Protein AF-A0A661GV17-F1 (afdb_monomer)

Solvent-accessible surface area (backbone atoms only — not comparable to full-atom values): 3269 Å² total; per-residue (Å²): 142,78,92,47,71,35,38,66,69,53,47,29,68,73,69,70,44,53,74,66,53,52,52,50,33,37,74,71,65,79,37,72,76,75,40,76,74,85,49,103,84,40,52,28,34,53,44,74,68,72,61,124

Foldseek 3Di:
DDQDWAWPVRLCVLVVDDPVVQVVCVVVVNADDWDDDPDPPTTTDGPVRSPD

Sequence (52 aa):
MTCKILRLNEVKTMTGLSRSTIYSEMAKGNFPKQLQLTGARSVGWYESAIIQ

Radius of gyration: 10.54 Å; Cα contacts (8 Å, |Δi|>4): 56; chains: 1; bounding box: 22×26×25 Å

Structure (mmCIF, N/CA/C/O backbone):
data_AF-A0A661GV17-F1
#
_entry.id   AF-A0A661GV17-F1
#
loop_
_atom_site.group_PDB
_atom_site.id
_atom_site.type_symbol
_atom_site.label_atom_id
_atom_site.label_alt_id
_atom_site.label_comp_id
_atom_site.label_asym_id
_atom_site.label_entity_id
_atom_site.label_seq_id
_atom_site.pdbx_PDB_ins_code
_atom_site.Cartn_x
_atom_site.Cartn_y
_atom_site.Cartn_z
_atom_site.occupancy
_atom_site.B_iso_or_equiv
_atom_site.auth_seq_id
_atom_site.auth_comp_id
_atom_site.auth_asym_id
_atom_site.auth_atom_id
_atom_site.pdbx_PDB_model_num
ATOM 1 N N . MET A 1 1 ? -14.339 14.162 0.521 1.00 43.75 1 MET A N 1
ATOM 2 C CA . MET A 1 1 ? -14.277 12.938 -0.305 1.00 43.75 1 MET A CA 1
ATOM 3 C C . MET A 1 1 ? -13.259 13.164 -1.407 1.00 43.75 1 MET A C 1
ATOM 5 O O . MET A 1 1 ? -13.595 13.698 -2.454 1.00 43.75 1 MET A O 1
ATOM 9 N N . THR A 1 2 ? -11.996 12.866 -1.133 1.00 52.00 2 THR A N 1
ATOM 10 C CA . THR A 1 2 ? -10.879 13.101 -2.055 1.00 52.00 2 THR A CA 1
ATOM 11 C C . THR A 1 2 ? -10.302 11.747 -2.418 1.00 52.00 2 THR A C 1
ATOM 13 O O . THR A 1 2 ? -9.668 11.106 -1.590 1.00 52.00 2 THR A O 1
ATOM 16 N N . CYS A 1 3 ? -10.551 11.284 -3.643 1.00 69.12 3 CYS A N 1
ATOM 17 C CA . CYS A 1 3 ? -9.951 10.060 -4.167 1.00 69.12 3 CYS A CA 1
ATOM 18 C C . CYS A 1 3 ? -8.484 10.334 -4.509 1.00 69.12 3 CYS A C 1
ATOM 20 O O . CYS A 1 3 ? -8.129 10.535 -5.671 1.00 69.12 3 CYS A O 1
ATOM 22 N N . LYS A 1 4 ? -7.633 10.405 -3.481 1.00 84.81 4 LYS A N 1
ATOM 23 C CA . LYS A 1 4 ? -6.194 10.559 -3.660 1.00 84.81 4 LYS A CA 1
ATOM 24 C C . LYS A 1 4 ? -5.605 9.229 -4.115 1.00 84.81 4 LYS A C 1
ATOM 26 O O . LYS A 1 4 ? -5.970 8.164 -3.616 1.00 84.81 4 LYS A O 1
ATOM 31 N N . ILE A 1 5 ? -4.706 9.300 -5.089 1.00 87.50 5 ILE A N 1
ATOM 32 C CA . ILE A 1 5 ? -3.983 8.134 -5.586 1.00 87.50 5 ILE A CA 1
ATOM 33 C C . ILE A 1 5 ? -2.592 8.157 -4.965 1.00 87.50 5 ILE A C 1
ATOM 35 O O . ILE A 1 5 ? -1.828 9.094 -5.190 1.00 87.50 5 ILE A O 1
ATOM 39 N N . LEU A 1 6 ? -2.278 7.123 -4.194 1.00 88.50 6 LEU A N 1
ATOM 40 C CA . LEU A 1 6 ? -0.989 6.914 -3.553 1.00 88.50 6 LEU A CA 1
ATOM 41 C C . LEU A 1 6 ? -0.052 6.171 -4.500 1.00 88.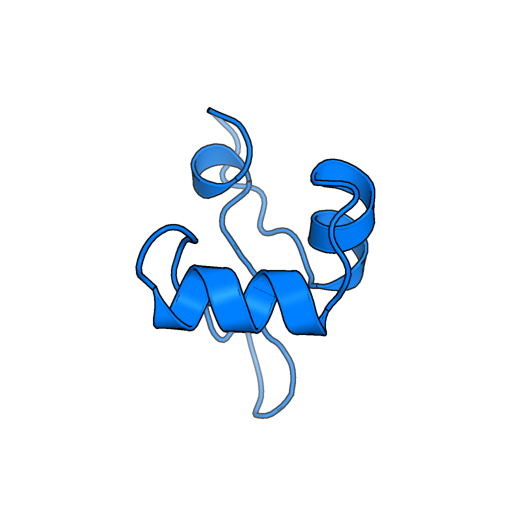50 6 LEU A C 1
ATOM 43 O O . LEU A 1 6 ? -0.421 5.152 -5.086 1.00 88.50 6 LEU A O 1
ATOM 47 N N . ARG A 1 7 ? 1.189 6.638 -4.636 1.00 89.38 7 ARG A N 1
ATOM 48 C CA . ARG A 1 7 ? 2.244 5.888 -5.339 1.00 89.38 7 ARG A CA 1
ATOM 49 C C . ARG A 1 7 ? 2.872 4.834 -4.432 1.00 89.38 7 ARG A C 1
ATOM 51 O O . ARG A 1 7 ? 2.710 4.868 -3.220 1.00 89.38 7 ARG A O 1
ATOM 58 N N . LEU A 1 8 ? 3.683 3.941 -5.004 1.00 87.69 8 LEU A N 1
ATOM 59 C CA . LEU A 1 8 ? 4.346 2.862 -4.255 1.00 87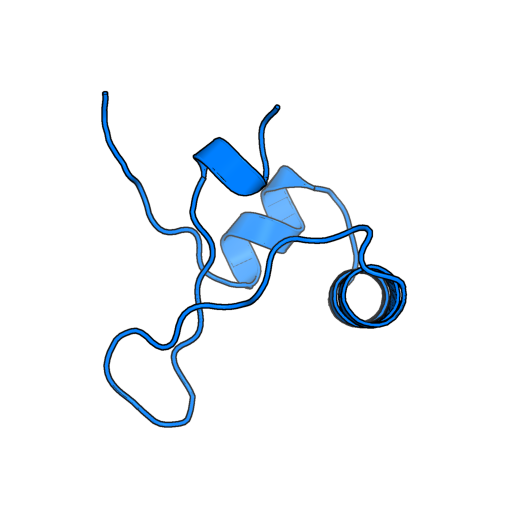.69 8 LEU A CA 1
ATOM 60 C C . LEU A 1 8 ? 5.113 3.361 -3.019 1.00 87.69 8 LEU A C 1
ATOM 62 O O . LEU A 1 8 ? 5.050 2.731 -1.971 1.00 87.69 8 LEU A O 1
ATOM 66 N N . ASN A 1 9 ? 5.825 4.488 -3.129 1.00 88.31 9 ASN A N 1
ATOM 67 C CA . ASN A 1 9 ? 6.546 5.061 -1.990 1.00 88.31 9 ASN A CA 1
ATOM 68 C C . ASN A 1 9 ? 5.595 5.515 -0.877 1.00 88.31 9 ASN A C 1
ATOM 70 O O . ASN A 1 9 ? 5.860 5.230 0.283 1.00 88.31 9 ASN A O 1
ATOM 74 N N . GLU A 1 10 ? 4.480 6.162 -1.222 1.00 90.12 10 GLU A N 1
ATOM 75 C CA . GLU A 1 10 ? 3.471 6.578 -0.242 1.00 90.12 10 GLU A CA 1
ATOM 76 C C . GLU A 1 10 ? 2.802 5.36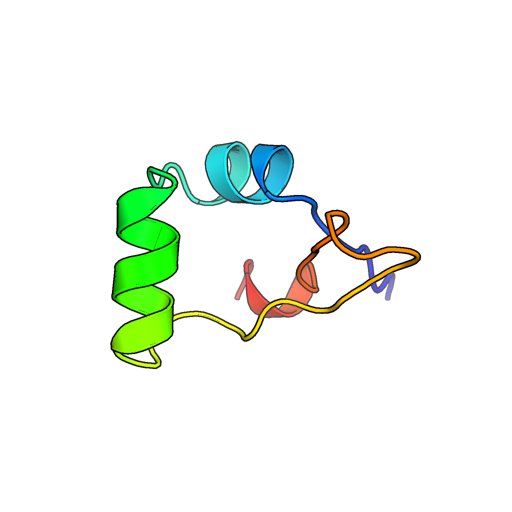5 0.399 1.00 90.12 10 GLU A C 1
ATOM 78 O O . GLU A 1 10 ? 2.678 5.310 1.614 1.00 90.12 10 GLU A O 1
ATOM 83 N N . VAL A 1 11 ? 2.452 4.352 -0.396 1.00 88.88 11 VAL A N 1
ATOM 84 C CA . VAL A 1 11 ? 1.874 3.101 0.106 1.00 88.88 11 VAL A CA 1
ATOM 85 C C . VAL A 1 11 ? 2.825 2.400 1.074 1.00 88.88 11 VAL A C 1
ATOM 87 O O . VAL A 1 11 ? 2.386 1.962 2.133 1.00 88.88 11 VAL A O 1
ATOM 90 N N . LYS A 1 12 ? 4.127 2.331 0.769 1.00 90.94 12 LYS A N 1
ATOM 91 C CA . LYS A 1 12 ? 5.132 1.782 1.693 1.00 90.94 12 LYS A CA 1
ATOM 92 C C . LYS A 1 12 ? 5.191 2.563 3.006 1.00 90.94 12 LYS A C 1
ATOM 94 O O . LYS A 1 12 ? 5.250 1.948 4.062 1.00 90.94 12 LYS A O 1
ATOM 99 N N . THR A 1 13 ? 5.179 3.893 2.945 1.00 89.81 13 THR A N 1
ATOM 100 C CA . THR A 1 13 ? 5.211 4.739 4.146 1.00 89.81 13 THR A CA 1
ATOM 101 C C . THR A 1 13 ? 3.930 4.601 4.969 1.00 89.81 13 THR A C 1
ATOM 103 O O . THR A 1 13 ? 4.006 4.516 6.187 1.00 89.81 13 THR A O 1
ATOM 106 N N . MET A 1 14 ? 2.770 4.531 4.315 1.00 87.88 14 MET A N 1
ATOM 107 C CA . MET A 1 14 ? 1.461 4.412 4.966 1.00 87.88 14 MET A CA 1
ATOM 108 C C . MET A 1 14 ? 1.247 3.040 5.609 1.00 87.88 14 MET A C 1
ATOM 110 O O . MET A 1 14 ? 0.785 2.949 6.737 1.00 87.88 14 MET A O 1
ATOM 114 N N . THR A 1 15 ? 1.577 1.967 4.890 1.00 86.81 15 THR A N 1
ATOM 115 C CA . THR A 1 15 ? 1.348 0.588 5.356 1.00 86.81 15 THR A CA 1
ATOM 116 C C . THR A 1 15 ? 2.494 0.051 6.212 1.00 86.81 15 THR A C 1
ATOM 118 O O . THR A 1 15 ? 2.342 -0.977 6.863 1.00 86.81 15 THR A O 1
ATOM 121 N N . GLY A 1 16 ? 3.671 0.688 6.170 1.00 89.25 16 GLY A N 1
ATOM 122 C CA . GLY A 1 16 ? 4.905 0.162 6.761 1.00 89.25 16 GLY A CA 1
ATOM 123 C C . GLY A 1 16 ? 5.435 -1.100 6.067 1.00 89.25 16 GLY A C 1
ATOM 124 O O . GLY A 1 16 ? 6.440 -1.670 6.492 1.00 89.25 16 GLY A O 1
ATOM 125 N N . LEU A 1 17 ? 4.779 -1.556 4.994 1.00 89.38 17 LEU A N 1
ATOM 126 C CA . LEU A 1 17 ? 5.121 -2.791 4.307 1.00 89.38 17 LEU A CA 1
ATOM 127 C C . LEU A 1 17 ? 6.242 -2.576 3.292 1.00 89.38 17 LEU A C 1
ATOM 129 O O . LEU A 1 17 ? 6.353 -1.552 2.612 1.00 89.38 17 LEU A O 1
ATOM 133 N N . SER A 1 18 ? 7.071 -3.605 3.142 1.00 90.19 18 SER A N 1
ATOM 134 C CA . SER A 1 18 ? 8.073 -3.639 2.083 1.00 90.19 18 SER A CA 1
ATOM 135 C C . SER A 1 18 ? 7.414 -3.837 0.709 1.00 90.19 18 SER A C 1
ATOM 137 O O . SER A 1 18 ? 6.311 -4.372 0.593 1.00 90.19 18 SER A O 1
ATOM 139 N N . ARG A 1 19 ? 8.111 -3.447 -0.367 1.00 88.88 19 ARG A N 1
ATOM 140 C CA . ARG A 1 19 ? 7.618 -3.610 -1.748 1.00 88.88 19 ARG A CA 1
ATOM 141 C C . ARG A 1 19 ? 7.277 -5.070 -2.070 1.00 88.88 19 ARG A C 1
ATOM 143 O O . ARG A 1 19 ? 6.276 -5.321 -2.731 1.00 88.88 19 ARG A O 1
ATOM 150 N N . SER A 1 20 ? 8.106 -6.014 -1.629 1.00 91.06 20 SER A N 1
ATOM 151 C CA . SER A 1 20 ? 7.862 -7.446 -1.821 1.00 91.06 20 SER A CA 1
ATOM 152 C C . SER A 1 20 ? 6.630 -7.899 -1.053 1.00 91.06 20 SER A C 1
ATOM 154 O O . SER A 1 20 ? 5.800 -8.586 -1.632 1.00 91.06 20 SER A O 1
ATOM 156 N N . THR A 1 21 ? 6.453 -7.455 0.195 1.00 92.00 21 THR A N 1
ATOM 157 C CA . THR A 1 21 ? 5.245 -7.763 0.973 1.00 92.00 21 THR A CA 1
ATOM 158 C C . THR A 1 21 ? 3.991 -7.246 0.280 1.00 92.00 21 THR A C 1
ATOM 160 O O . THR A 1 21 ? 3.031 -7.990 0.151 1.00 92.00 21 THR A O 1
ATOM 163 N N . ILE A 1 22 ? 4.022 -6.023 -0.249 1.00 89.25 22 ILE A N 1
ATOM 164 C CA . ILE A 1 22 ? 2.904 -5.442 -1.002 1.00 89.25 22 ILE A CA 1
ATOM 165 C C . ILE A 1 22 ? 2.534 -6.315 -2.216 1.00 89.25 22 ILE A C 1
ATOM 167 O O . ILE A 1 22 ? 1.361 -6.614 -2.423 1.00 89.25 22 ILE A O 1
ATOM 171 N N . TYR A 1 23 ? 3.514 -6.782 -2.999 1.00 88.75 23 TYR A N 1
ATOM 172 C CA . TYR A 1 23 ? 3.238 -7.702 -4.112 1.00 88.75 23 TYR A CA 1
ATOM 173 C C . TYR A 1 23 ? 2.788 -9.093 -3.660 1.00 88.75 23 TYR A C 1
ATOM 175 O O . TYR A 1 23 ? 1.927 -9.679 -4.311 1.00 88.75 23 TYR A O 1
ATOM 183 N N . SER A 1 24 ? 3.320 -9.613 -2.554 1.00 92.19 24 SER A N 1
ATOM 184 C CA . SER A 1 24 ? 2.883 -10.886 -1.976 1.00 92.19 24 SER A CA 1
ATOM 185 C C . SER A 1 24 ? 1.437 -10.816 -1.493 1.00 92.19 24 SER A C 1
ATOM 187 O O . SER A 1 24 ? 0.656 -11.713 -1.785 1.00 92.19 24 SER A O 1
ATOM 189 N N . GLU A 1 25 ? 1.050 -9.745 -0.802 1.00 89.81 25 GLU A N 1
ATOM 190 C CA . GLU A 1 25 ? -0.329 -9.527 -0.360 1.00 89.81 25 GLU A CA 1
ATOM 191 C C . GLU A 1 25 ? -1.263 -9.274 -1.555 1.00 89.81 25 GLU A C 1
ATOM 193 O O . GLU A 1 25 ? -2.380 -9.787 -1.571 1.00 89.81 25 GLU A O 1
ATOM 198 N N . MET A 1 26 ? -0.797 -8.590 -2.611 1.00 89.44 26 MET A N 1
ATOM 199 C CA . MET A 1 26 ? -1.536 -8.503 -3.880 1.00 89.44 26 MET A CA 1
ATOM 200 C C . MET A 1 26 ? -1.752 -9.880 -4.513 1.00 89.44 26 MET A C 1
ATOM 20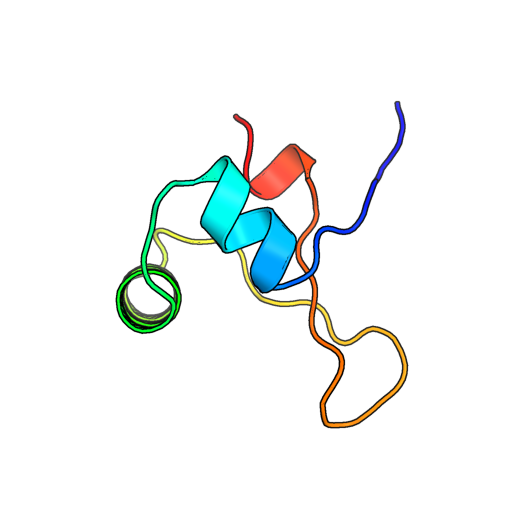2 O O . MET A 1 26 ? -2.850 -10.157 -4.989 1.00 89.44 26 MET A O 1
ATOM 206 N N . ALA A 1 27 ? -0.737 -10.750 -4.510 1.00 88.69 27 ALA A N 1
ATOM 207 C CA . ALA A 1 27 ? -0.849 -12.108 -5.041 1.00 88.69 27 ALA A CA 1
ATOM 208 C C . ALA A 1 27 ? -1.803 -12.984 -4.213 1.00 88.69 27 ALA A C 1
ATOM 210 O O . ALA A 1 27 ? -2.503 -13.821 -4.775 1.00 88.69 27 ALA A O 1
ATOM 211 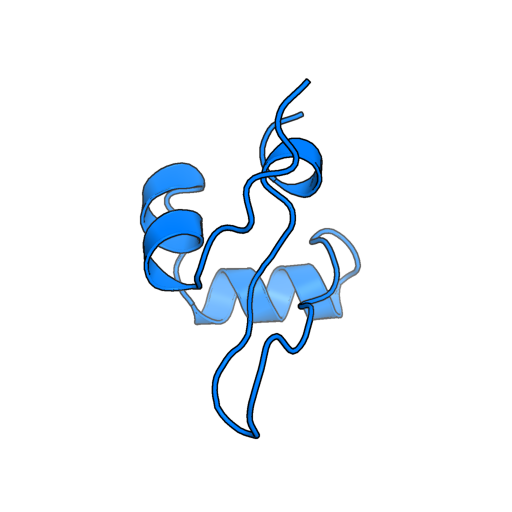N N . LYS A 1 28 ? -1.868 -12.764 -2.894 1.00 90.75 28 LYS A N 1
ATOM 212 C CA . LYS A 1 28 ? -2.830 -13.422 -1.997 1.00 90.75 28 LYS A CA 1
ATOM 213 C C . LYS A 1 28 ? -4.255 -12.865 -2.112 1.00 90.75 28 LYS A C 1
ATOM 215 O O . LYS A 1 28 ? -5.190 -13.511 -1.658 1.00 90.75 28 LYS A O 1
ATOM 220 N N . GLY A 1 29 ? -4.432 -11.693 -2.728 1.00 87.56 29 GLY A N 1
ATOM 221 C CA . GLY A 1 29 ? -5.723 -11.003 -2.825 1.00 87.56 29 GLY A CA 1
ATOM 222 C C . GLY A 1 29 ? -6.077 -10.153 -1.599 1.00 87.56 29 GLY A C 1
ATOM 223 O O . GLY A 1 29 ? -7.167 -9.595 -1.537 1.00 87.56 29 GLY A O 1
ATOM 224 N N . ASN A 1 30 ? -5.149 -10.013 -0.651 1.00 86.25 30 ASN A N 1
ATOM 225 C CA . ASN A 1 30 ? -5.292 -9.217 0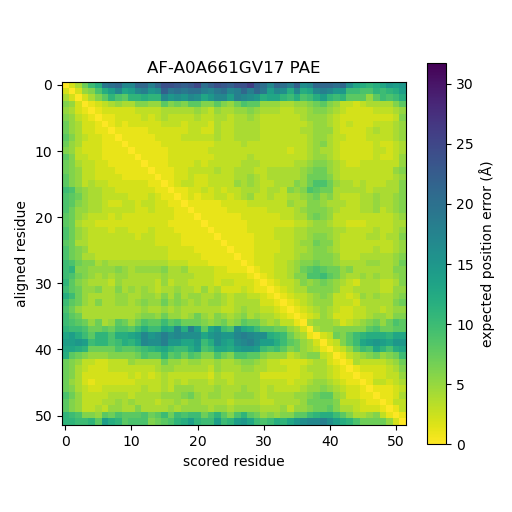.570 1.00 86.25 30 ASN A CA 1
ATOM 226 C C . ASN A 1 30 ? -4.972 -7.732 0.355 1.00 86.25 30 ASN A C 1
ATOM 228 O O . ASN A 1 30 ? -5.134 -6.926 1.267 1.00 86.25 30 ASN A O 1
ATOM 232 N N . PHE A 1 31 ? -4.494 -7.368 -0.835 1.00 87.75 31 PHE A N 1
ATOM 233 C CA . PHE A 1 31 ? -4.098 -6.007 -1.165 1.00 87.75 31 PHE A CA 1
ATOM 234 C C . PHE A 1 31 ? -4.828 -5.507 -2.415 1.00 87.75 31 PHE A C 1
ATOM 236 O O . PHE A 1 31 ? -5.001 -6.275 -3.370 1.00 87.75 31 PHE A O 1
ATOM 243 N N . PRO A 1 32 ? -5.227 -4.223 -2.465 1.00 87.06 32 PRO A N 1
ATOM 244 C CA . PRO A 1 32 ? -5.903 -3.668 -3.629 1.00 87.06 32 PRO A CA 1
ATOM 245 C C . PRO A 1 32 ? -5.028 -3.706 -4.886 1.00 87.06 32 PRO A C 1
ATOM 247 O O . PRO A 1 32 ? -3.804 -3.544 -4.849 1.00 87.06 32 PRO A O 1
ATOM 250 N N . LYS A 1 33 ? -5.682 -3.885 -6.037 1.00 84.62 33 LYS A N 1
ATOM 251 C CA . LYS A 1 33 ? -5.009 -3.902 -7.339 1.00 84.62 33 LYS A CA 1
ATOM 252 C C . LYS A 1 33 ? -4.398 -2.534 -7.652 1.00 84.62 33 LYS A C 1
ATOM 254 O O . LYS A 1 33 ? -5.009 -1.495 -7.412 1.00 84.62 33 LYS A O 1
ATOM 259 N N . GLN A 1 34 ? -3.204 -2.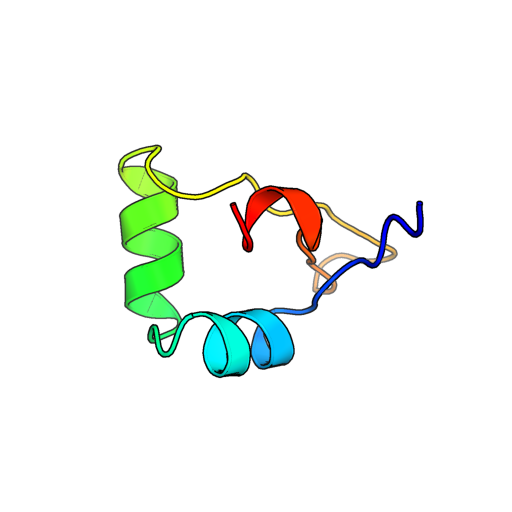557 -8.236 1.00 85.69 34 GLN A N 1
ATOM 260 C CA . GLN A 1 34 ? -2.528 -1.357 -8.723 1.00 85.69 34 GLN A CA 1
ATOM 261 C C . GLN A 1 34 ? -3.264 -0.753 -9.934 1.00 85.69 34 GLN A C 1
ATOM 263 O O . GLN A 1 34 ? -3.593 -1.460 -10.887 1.00 85.69 34 GLN A O 1
ATOM 268 N N . LEU A 1 35 ? -3.478 0.559 -9.924 1.00 86.44 35 LEU A N 1
ATOM 269 C CA . LEU A 1 35 ? -3.938 1.345 -11.067 1.00 86.44 35 LEU A CA 1
ATOM 270 C C . LEU A 1 35 ? -2.755 1.877 -11.865 1.00 86.44 35 LEU A C 1
ATOM 272 O O . LEU A 1 35 ? -1.805 2.413 -11.300 1.00 86.44 35 LEU A O 1
ATOM 276 N N . GLN A 1 36 ? -2.837 1.778 -13.188 1.00 84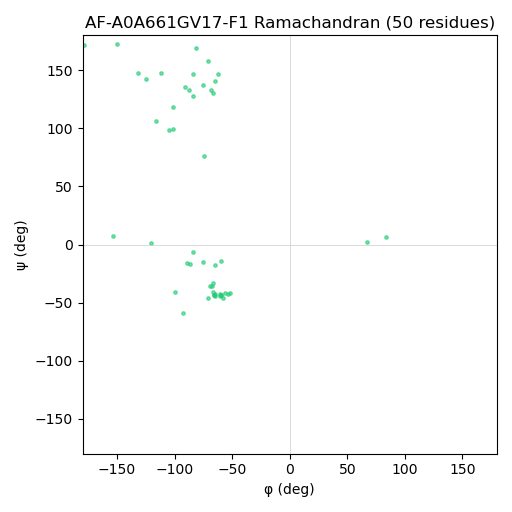.25 36 GLN A N 1
ATOM 277 C CA . GLN A 1 36 ? -1.908 2.457 -14.090 1.00 84.25 36 GLN A CA 1
ATOM 278 C C . GLN A 1 36 ? -2.379 3.892 -14.310 1.00 84.25 36 GLN A C 1
ATOM 280 O O . GLN A 1 36 ? -3.533 4.117 -14.657 1.00 84.25 36 GLN A O 1
ATOM 285 N N . LEU A 1 37 ? -1.485 4.858 -14.092 1.00 78.81 37 LEU A N 1
ATOM 286 C CA . LEU A 1 37 ? -1.838 6.278 -14.137 1.00 78.81 37 LEU A CA 1
ATOM 287 C C . LEU A 1 37 ? -1.613 6.901 -15.513 1.00 78.81 37 LEU A C 1
ATOM 289 O O . LEU A 1 37 ? -2.530 7.469 -16.093 1.00 78.81 37 LEU A O 1
ATOM 293 N N . THR A 1 38 ? -0.381 6.866 -16.026 1.00 69.44 38 THR A N 1
ATOM 294 C CA . THR A 1 38 ? -0.035 7.629 -17.248 1.00 69.44 38 THR A CA 1
ATOM 295 C C . THR A 1 38 ? 1.128 7.012 -18.039 1.00 69.44 38 THR A C 1
ATOM 297 O O . THR A 1 38 ? 1.603 7.595 -19.005 1.00 69.44 38 THR A O 1
ATOM 300 N N . GLY A 1 39 ? 1.615 5.821 -17.670 1.00 69.31 39 GLY A N 1
ATOM 301 C CA . GLY A 1 39 ? 2.691 5.160 -18.413 1.00 69.31 39 GLY A CA 1
ATOM 302 C C . GLY A 1 39 ? 3.089 3.801 -17.847 1.00 69.31 39 GLY A C 1
ATOM 303 O O . GLY A 1 39 ? 2.689 3.434 -16.743 1.00 69.31 39 GLY A O 1
ATOM 304 N N . ALA A 1 40 ? 3.940 3.080 -18.584 1.00 64.31 40 ALA A N 1
ATOM 305 C CA . ALA A 1 40 ? 4.332 1.694 -18.296 1.00 64.31 40 ALA A CA 1
ATOM 306 C C . ALA A 1 40 ? 5.004 1.469 -16.924 1.00 64.31 40 ALA A C 1
ATOM 308 O O . ALA A 1 40 ? 5.142 0.331 -16.483 1.00 64.31 40 ALA A O 1
ATOM 309 N N . ARG A 1 41 ? 5.441 2.536 -16.239 1.00 70.00 41 ARG A N 1
ATOM 310 C CA . ARG A 1 41 ? 6.104 2.468 -14.922 1.00 70.00 41 ARG A CA 1
ATOM 311 C C . ARG A 1 41 ? 5.383 3.234 -13.813 1.00 70.00 41 ARG A C 1
ATOM 313 O O . ARG A 1 41 ? 5.864 3.256 -12.683 1.00 70.00 41 ARG A O 1
ATOM 320 N N . SER A 1 42 ? 4.247 3.860 -14.110 1.00 78.81 42 SER A N 1
ATOM 321 C CA . SER A 1 42 ? 3.520 4.681 -13.141 1.00 78.81 42 SER A CA 1
ATOM 322 C C . SER A 1 42 ? 2.288 3.943 -12.648 1.00 78.81 42 SER A C 1
ATOM 324 O O . SER A 1 42 ? 1.244 3.947 -13.300 1.00 78.81 42 SER A O 1
ATOM 326 N N . VAL A 1 43 ? 2.437 3.331 -11.475 1.00 86.38 43 VAL A N 1
ATOM 327 C CA . VAL A 1 43 ? 1.370 2.631 -10.761 1.00 86.38 43 VAL A CA 1
ATOM 328 C C . VAL A 1 43 ? 0.995 3.370 -9.478 1.00 86.38 43 VAL A C 1
ATOM 330 O O . VAL A 1 43 ? 1.850 3.999 -8.844 1.00 86.38 43 VAL A O 1
ATOM 333 N N . GLY A 1 44 ? -0.272 3.289 -9.097 1.00 89.31 44 GLY A N 1
ATOM 334 C CA . GLY A 1 44 ? -0.790 3.858 -7.862 1.00 89.31 44 GLY A CA 1
ATOM 335 C C . GLY A 1 44 ? -1.974 3.075 -7.307 1.00 89.31 44 GLY A C 1
ATOM 336 O O . GLY A 1 44 ? -2.482 2.160 -7.945 1.00 89.31 44 GLY A O 1
ATOM 337 N N . TRP A 1 45 ? -2.406 3.435 -6.109 1.00 90.19 45 TRP A N 1
ATOM 338 C CA . TRP A 1 45 ? -3.526 2.824 -5.402 1.00 90.19 45 TRP A CA 1
ATOM 339 C C . TRP A 1 45 ? -4.447 3.914 -4.888 1.00 90.19 45 TRP A C 1
ATOM 341 O O . TRP A 1 45 ? -3.981 4.994 -4.534 1.00 90.19 45 TRP A O 1
ATOM 351 N N . TYR A 1 46 ? -5.744 3.643 -4.819 1.00 88.06 46 TYR A N 1
ATOM 352 C CA . TYR A 1 46 ? -6.644 4.554 -4.124 1.00 88.06 46 TYR A CA 1
ATOM 353 C C . TYR A 1 46 ? -6.330 4.551 -2.631 1.00 88.06 46 TYR A C 1
ATOM 355 O O . TYR A 1 46 ? -6.253 3.490 -2.018 1.00 88.06 46 TYR A O 1
ATOM 363 N N . GLU A 1 47 ? -6.183 5.737 -2.046 1.00 87.44 47 GLU A N 1
ATOM 364 C CA . GLU A 1 47 ? -5.968 5.915 -0.608 1.00 87.44 47 GLU A CA 1
ATOM 365 C C . GLU A 1 47 ? -7.055 5.211 0.213 1.00 87.44 47 GLU A C 1
ATOM 367 O O . GLU A 1 47 ? -6.741 4.477 1.143 1.00 87.44 47 GLU A O 1
ATOM 372 N N . SER A 1 48 ? -8.316 5.322 -0.213 1.00 85.00 48 SER A N 1
ATOM 373 C CA . SER A 1 48 ? -9.461 4.661 0.426 1.00 85.00 48 SER A CA 1
ATOM 374 C C . SER A 1 48 ? -9.438 3.133 0.351 1.00 85.00 48 SER A C 1
ATOM 376 O O . SER A 1 48 ? -10.180 2.482 1.070 1.00 85.00 48 SER A O 1
ATOM 378 N N . ALA A 1 49 ? -8.648 2.549 -0.551 1.00 83.44 49 ALA A N 1
ATOM 379 C CA . ALA A 1 49 ? -8.487 1.100 -0.637 1.00 83.44 49 ALA A CA 1
ATOM 380 C C . ALA A 1 49 ? -7.343 0.589 0.257 1.00 83.44 49 ALA A C 1
ATOM 382 O O . ALA A 1 49 ? -7.239 -0.613 0.482 1.00 83.44 49 ALA A O 1
ATOM 383 N N . ILE A 1 50 ? -6.467 1.489 0.718 1.00 83.00 50 ILE A N 1
ATOM 384 C CA . ILE A 1 50 ? -5.301 1.187 1.559 1.00 83.00 50 ILE A CA 1
ATOM 385 C C . ILE A 1 50 ? -5.593 1.489 3.031 1.00 83.00 50 ILE A C 1
ATOM 387 O O . ILE A 1 50 ? -5.179 0.732 3.903 1.00 83.00 50 ILE A O 1
ATOM 391 N N . ILE A 1 51 ? -6.281 2.598 3.299 1.00 71.25 51 ILE A N 1
ATOM 392 C CA . ILE A 1 51 ? -6.689 3.032 4.632 1.00 71.25 51 ILE A CA 1
ATOM 393 C C . ILE A 1 51 ? -8.166 2.663 4.778 1.00 71.25 51 ILE A C 1
ATOM 395 O O . ILE A 1 51 ? -9.028 3.363 4.245 1.00 71.25 51 ILE A O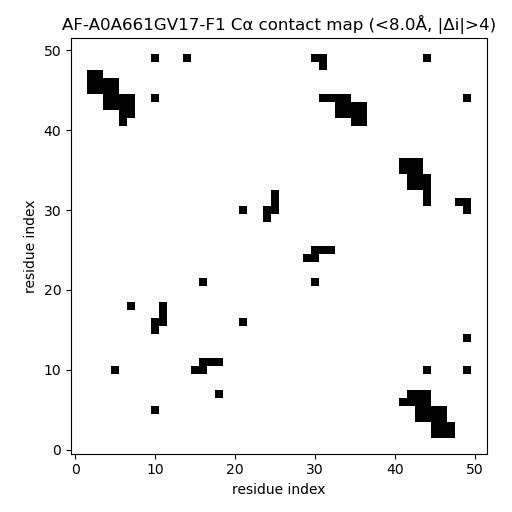 1
ATOM 399 N N . GLN A 1 52 ? -8.437 1.549 5.452 1.00 56.75 52 GLN A N 1
ATOM 400 C CA . GLN A 1 52 ? -9.777 1.153 5.882 1.00 56.75 52 GLN A CA 1
ATOM 401 C C . GLN A 1 52 ? -9.789 0.978 7.395 1.00 56.75 52 GLN A C 1
ATOM 403 O O . GLN A 1 52 ? -8.805 0.406 7.916 1.00 56.75 52 GLN A O 1
#

Mean predicted aligned error: 4.97 Å

Nearest PDB structures (foldseek):
  8c3t-assembly1_A  TM=9.332E-01  e=2.104E-02  Achromobacter xylosoxidans NBRC 15126 = ATCC 27061
  3d71-assembly1_A-2  TM=7.584E-01  e=2.698E-01  Bacillus subtilis
  3d6y-assembly1_A  TM=7.560E-01  e=8.133E-01  Bacillus subtilis
  3q1m-assembly1_A  TM=7.427E-01  e=9.336E-01  Bacillus subtilis
  3d70-assembly1_A-2  TM=7.584E-01  e=1.412E+00  synthetic construct

Secondary structure (DSSP, 8-state):
---PEEEHHHHHHHH---HHHHHHHHHHT-SPPPEE-SSTT-EEEEHHHH--

pLDDT: mean 83.39, std 10.48, range [43.75, 92.19]